Protein AF-A0A9W7C6S9-F1 (afdb_monomer_lite)

Sequence (165 aa):
MSKKETEPNKGDQGDMPVSDTSPDSFRKLLKYGTHPTPSSFPSLPSYVYNVRIFISTIFGIYLGYLGVTGSKGFTVGLGVTLTLPTMFLERWCKADNEAWEGKLSFQGFMPSVGMLVLMWVWVFNLRWGGEGGGEIVEMVKEKVGEVVEEVVESFDASDVVNDEF

Secondary structure (DSSP, 8-state):
----PPPP--------------HHHHHHHHSTT----TTT-TTHHHHHHHHHHHHHHHHHHHHHHTT--HHHHHHHHHHHHHHHHHHIIIIII---TTTTTTHHHHTTHHHHHHHHHHHHHHHHHHHH-TTTHHHHHHHHHHHHHHHHHHHHHHHHHHHSSSS--

Structure (mmCIF, N/CA/C/O backbone):
data_AF-A0A9W7C6S9-F1
#
_entry.id   AF-A0A9W7C6S9-F1
#
loop_
_atom_site.group_PDB
_atom_site.id
_atom_site.type_symbol
_atom_site.label_atom_id
_atom_site.label_alt_id
_atom_site.label_comp_id
_atom_site.label_asym_id
_atom_site.label_entity_id
_atom_site.label_seq_id
_atom_site.pdbx_PDB_ins_code
_atom_site.Cartn_x
_atom_site.Cartn_y
_atom_site.Cartn_z
_atom_site.occupancy
_atom_site.B_iso_or_equiv
_atom_site.auth_seq_id
_atom_site.auth_comp_id
_atom_site.auth_asym_id
_atom_site.auth_atom_id
_atom_site.pdbx_PDB_model_num
ATOM 1 N N . MET A 1 1 ? 2.683 17.938 71.877 1.00 45.53 1 MET A N 1
ATOM 2 C CA . MET A 1 1 ? 1.726 17.805 70.757 1.00 45.53 1 MET A CA 1
ATOM 3 C C . MET A 1 1 ? 2.516 17.903 69.464 1.00 45.53 1 MET A C 1
ATOM 5 O O . MET A 1 1 ? 2.931 18.995 69.104 1.00 45.53 1 MET A O 1
ATOM 9 N N . SER A 1 2 ? 2.837 16.757 68.860 1.00 49.19 2 SER A N 1
ATOM 10 C CA . SER A 1 2 ? 3.714 16.667 67.686 1.00 49.19 2 SER A CA 1
ATOM 11 C C . SER A 1 2 ? 2.872 16.649 66.409 1.00 49.19 2 SER A C 1
ATOM 13 O O . SER A 1 2 ? 1.914 15.879 66.323 1.00 49.19 2 SER A O 1
ATOM 15 N N . LYS A 1 3 ? 3.202 17.524 65.454 1.00 46.09 3 LYS A N 1
ATOM 16 C CA . LYS A 1 3 ? 2.583 17.599 64.125 1.00 46.09 3 LYS A CA 1
ATOM 17 C C . LYS A 1 3 ? 2.921 16.322 63.352 1.00 46.09 3 LYS A C 1
ATOM 19 O O . LYS A 1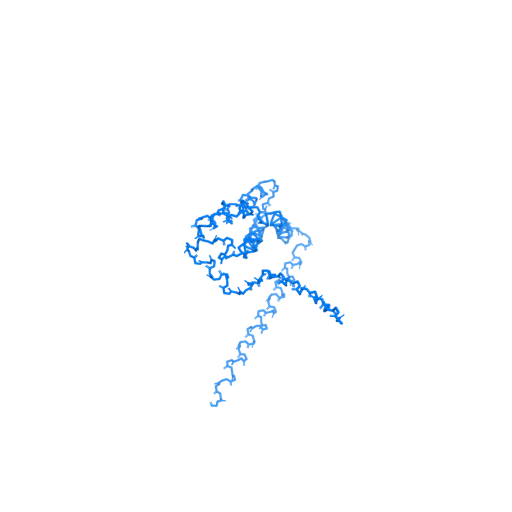 3 ? 4.094 16.017 63.174 1.00 46.09 3 LYS A O 1
ATOM 24 N N . LYS A 1 4 ? 1.902 15.580 62.909 1.00 47.72 4 LYS A N 1
ATOM 25 C CA . LYS A 1 4 ? 2.070 14.497 61.934 1.00 47.72 4 LYS A CA 1
ATOM 26 C C . LYS A 1 4 ? 2.141 15.117 60.542 1.00 47.72 4 LYS A C 1
ATOM 28 O O . LYS A 1 4 ? 1.168 15.713 60.084 1.00 47.72 4 LYS A O 1
ATOM 33 N N . GLU A 1 5 ? 3.304 15.004 59.918 1.00 49.66 5 GLU A N 1
ATOM 34 C CA . GLU A 1 5 ? 3.503 15.272 58.499 1.00 49.66 5 GLU A CA 1
ATOM 35 C C . GLU A 1 5 ? 2.700 14.259 57.678 1.00 49.66 5 GLU A C 1
ATOM 37 O O . GLU A 1 5 ? 2.628 13.074 58.004 1.00 49.66 5 GLU A O 1
ATOM 42 N N . THR A 1 6 ? 2.016 14.767 56.660 1.00 47.38 6 THR A N 1
ATOM 43 C CA . THR A 1 6 ? 1.204 13.992 55.723 1.00 47.38 6 THR A CA 1
ATOM 44 C C . THR A 1 6 ? 2.102 13.665 54.536 1.00 47.38 6 THR A C 1
ATOM 46 O O . THR A 1 6 ? 2.598 14.581 53.882 1.00 47.38 6 THR A O 1
ATOM 49 N N . GLU A 1 7 ? 2.364 12.380 54.299 1.00 47.03 7 GLU A N 1
ATOM 50 C CA . GLU A 1 7 ? 3.147 11.925 53.148 1.00 47.03 7 GLU A CA 1
ATOM 51 C C . GLU A 1 7 ? 2.428 12.244 51.821 1.00 47.03 7 GLU A C 1
ATOM 53 O O . GLU A 1 7 ? 1.195 12.177 51.753 1.00 47.03 7 GLU A O 1
ATOM 58 N N . PRO A 1 8 ? 3.172 12.583 50.752 1.00 44.16 8 PRO A N 1
ATOM 59 C CA . PRO A 1 8 ? 2.595 12.879 49.452 1.00 44.16 8 PRO A CA 1
ATOM 60 C C . PRO A 1 8 ? 2.129 11.609 48.729 1.00 44.16 8 PRO A C 1
ATOM 62 O O . PRO A 1 8 ? 2.849 10.620 48.593 1.00 44.16 8 PRO A O 1
ATOM 65 N N . ASN A 1 9 ? 0.897 11.708 48.234 1.00 49.38 9 ASN A N 1
ATOM 66 C CA . ASN A 1 9 ? 0.193 10.784 47.356 1.00 49.38 9 ASN A CA 1
ATOM 67 C C . ASN A 1 9 ? 1.071 10.380 46.153 1.00 49.38 9 ASN A C 1
ATOM 69 O O . ASN A 1 9 ? 1.417 11.223 45.322 1.00 49.38 9 ASN A O 1
ATOM 73 N N . LYS A 1 10 ? 1.452 9.096 46.077 1.00 45.47 10 LYS A N 1
ATOM 74 C CA . LYS A 1 10 ? 2.122 8.515 44.907 1.00 45.47 10 LYS A CA 1
ATOM 75 C C . LYS A 1 10 ? 1.160 8.596 43.728 1.00 45.47 10 LYS A C 1
ATOM 77 O O . LYS A 1 10 ? 0.158 7.891 43.697 1.00 45.47 10 LYS A O 1
ATOM 82 N N . GLY A 1 11 ? 1.491 9.489 42.800 1.00 40.94 11 GLY A N 1
ATOM 83 C CA . GLY A 1 11 ? 0.779 9.681 41.552 1.00 40.94 11 GLY A CA 1
ATOM 84 C C . GLY A 1 11 ? 0.553 8.361 40.828 1.00 40.94 11 GLY A C 1
ATOM 85 O O . GLY A 1 11 ? 1.488 7.590 40.610 1.00 40.94 11 GLY A O 1
ATOM 86 N N . ASP A 1 12 ? -0.718 8.162 40.509 1.00 47.19 12 ASP A N 1
ATOM 87 C CA . ASP A 1 12 ? -1.275 7.421 39.387 1.00 47.19 12 ASP A CA 1
ATOM 88 C C . ASP A 1 12 ? -0.222 7.209 38.284 1.00 47.19 12 ASP A C 1
ATOM 90 O O . ASP A 1 12 ? 0.083 8.105 37.489 1.00 47.19 12 ASP A O 1
ATOM 94 N N . GLN A 1 13 ? 0.413 6.034 38.290 1.00 42.38 13 GLN A N 1
ATOM 95 C CA . GLN A 1 13 ? 1.169 5.559 37.142 1.00 42.38 13 GLN A CA 1
ATOM 96 C C . GLN A 1 13 ? 0.135 5.312 36.057 1.00 42.38 13 GLN A C 1
ATOM 98 O O . GLN A 1 13 ? -0.513 4.274 36.048 1.00 42.38 13 GLN A O 1
ATOM 103 N N . GLY A 1 14 ? -0.043 6.311 35.192 1.00 42.25 14 GLY A N 1
ATOM 104 C CA . GLY A 1 14 ? -0.860 6.194 34.001 1.00 42.25 14 GLY A CA 1
ATOM 105 C C . GLY A 1 14 ? -0.480 4.918 33.269 1.00 42.25 14 GLY A C 1
ATOM 106 O O . GLY A 1 14 ? 0.643 4.797 32.772 1.00 42.25 14 GLY A O 1
ATOM 107 N N . ASP A 1 15 ? -1.424 3.982 33.249 1.00 46.47 15 ASP A N 1
ATOM 108 C CA . ASP A 1 15 ? -1.412 2.809 32.398 1.00 46.47 15 ASP A CA 1
ATOM 109 C C . ASP A 1 15 ? -1.166 3.294 30.968 1.00 46.47 15 ASP A C 1
ATOM 111 O O . ASP A 1 15 ? -2.064 3.779 30.274 1.00 46.47 15 ASP A O 1
ATOM 115 N N . MET A 1 16 ? 0.090 3.227 30.524 1.00 48.38 16 MET A N 1
ATOM 116 C CA . MET A 1 16 ? 0.382 3.344 29.107 1.00 48.38 16 MET A CA 1
ATOM 117 C C . MET A 1 16 ? -0.385 2.207 28.428 1.00 48.38 16 MET A C 1
ATOM 119 O O . MET A 1 16 ? -0.272 1.066 28.887 1.00 48.38 16 MET A O 1
ATOM 123 N N . PRO A 1 17 ? -1.173 2.479 27.371 1.00 48.75 17 PRO A N 1
ATOM 124 C CA . PRO A 1 17 ? -1.914 1.433 26.688 1.00 48.75 17 PRO A CA 1
ATOM 125 C C . PRO A 1 17 ? -0.900 0.400 26.215 1.00 48.75 17 PRO A C 1
ATOM 127 O O . PRO A 1 17 ? -0.034 0.711 25.395 1.00 48.75 17 PRO A O 1
ATOM 130 N N . VAL A 1 18 ? -0.982 -0.801 26.794 1.00 53.88 18 VAL A N 1
ATOM 131 C CA . VAL A 1 18 ? -0.143 -1.941 26.441 1.00 53.88 18 VAL A CA 1
ATOM 132 C C . VAL A 1 18 ? -0.209 -2.063 24.927 1.00 53.88 18 VAL A C 1
ATOM 134 O O . VAL A 1 18 ? -1.269 -2.319 24.350 1.00 53.88 18 VAL A O 1
ATOM 137 N N . SER A 1 19 ? 0.913 -1.792 24.266 1.00 53.91 19 SER A N 1
ATOM 138 C CA . SER A 1 19 ? 1.078 -2.038 22.846 1.00 53.91 19 SER A CA 1
ATOM 139 C C . SER A 1 19 ? 1.129 -3.550 22.666 1.00 53.91 19 SER A C 1
ATOM 141 O O . SER A 1 19 ? 2.197 -4.136 22.493 1.00 53.91 19 SER A O 1
ATOM 143 N N . ASP A 1 20 ? -0.044 -4.190 22.726 1.00 54.22 20 ASP A N 1
ATOM 144 C CA . ASP A 1 20 ? -0.274 -5.597 22.396 1.00 54.22 20 ASP A CA 1
ATOM 145 C C . ASP A 1 20 ? -0.061 -5.787 20.890 1.00 54.22 20 ASP A C 1
ATOM 147 O O . ASP A 1 20 ? -0.961 -6.077 20.101 1.00 54.22 20 ASP A O 1
ATOM 151 N N . THR A 1 21 ? 1.193 -5.611 20.495 1.00 55.69 21 THR A N 1
ATOM 152 C CA . THR A 1 21 ? 1.763 -5.829 19.170 1.00 55.69 21 THR A CA 1
ATOM 153 C C . THR A 1 21 ? 2.100 -7.314 19.013 1.00 55.69 21 THR A C 1
ATOM 155 O O . THR A 1 21 ? 3.056 -7.683 18.338 1.00 55.69 21 THR A O 1
ATOM 158 N N . SER A 1 22 ? 1.344 -8.189 19.685 1.00 60.53 22 SER A N 1
ATOM 159 C CA . SER A 1 22 ? 1.496 -9.632 19.555 1.00 60.53 22 SER A CA 1
ATOM 160 C C . SER A 1 22 ? 1.004 -10.074 18.165 1.00 60.53 22 SER A C 1
ATOM 162 O O . SER A 1 22 ? -0.048 -9.605 17.712 1.00 60.53 22 SER A O 1
ATOM 164 N N . PRO A 1 23 ? 1.701 -11.003 17.484 1.00 58.44 23 PRO A N 1
ATOM 165 C CA . PR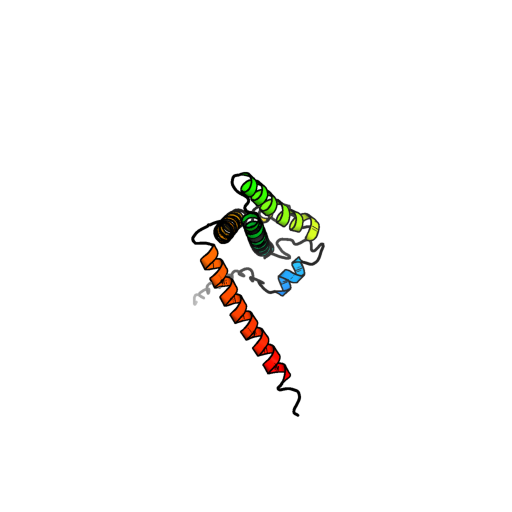O A 1 23 ? 1.232 -11.629 16.243 1.00 58.44 23 PRO A CA 1
ATOM 166 C C . PRO A 1 23 ? -0.185 -12.219 16.359 1.00 58.44 23 PRO A C 1
ATOM 168 O O . PRO A 1 23 ? -0.938 -12.261 15.381 1.00 58.44 23 PRO A O 1
ATOM 171 N N . ASP A 1 24 ? -0.589 -12.625 17.565 1.00 64.94 24 ASP A N 1
ATOM 172 C CA . ASP A 1 24 ? -1.906 -13.205 17.833 1.00 64.94 24 ASP A CA 1
ATOM 173 C C . ASP A 1 24 ? -3.051 -12.191 17.701 1.00 64.94 24 ASP A C 1
ATOM 175 O O . ASP A 1 24 ? -4.175 -12.555 17.339 1.00 64.94 24 ASP A O 1
ATOM 179 N N . SER A 1 25 ? -2.775 -10.904 17.918 1.00 64.94 25 SER A N 1
ATOM 180 C CA . SER A 1 25 ? -3.743 -9.815 17.745 1.00 64.94 25 SER A CA 1
ATOM 181 C C . SER A 1 25 ? -4.118 -9.610 16.273 1.00 64.94 25 SER A C 1
ATOM 183 O O . SER A 1 25 ? -5.277 -9.328 15.964 1.00 64.94 25 SER A O 1
ATOM 185 N N . PHE A 1 26 ? -3.193 -9.855 15.338 1.00 66.06 26 PHE A N 1
ATOM 186 C CA . PHE A 1 26 ? -3.490 -9.790 13.902 1.00 66.06 26 PHE A CA 1
ATOM 187 C C . PHE A 1 26 ? -4.410 -10.933 13.456 1.00 66.06 26 PHE A C 1
ATOM 189 O O . PHE A 1 26 ? -5.348 -10.729 12.686 1.00 66.06 26 PHE A O 1
ATOM 196 N N . ARG A 1 27 ? -4.211 -12.138 14.006 1.00 69.56 27 ARG A N 1
ATOM 197 C CA . ARG A 1 27 ? -5.092 -13.289 13.743 1.00 69.56 27 ARG A CA 1
ATOM 198 C C . ARG A 1 27 ? -6.515 -13.047 14.236 1.00 69.56 27 ARG A C 1
ATOM 200 O O . ARG A 1 27 ? -7.462 -13.497 13.594 1.00 69.56 27 ARG A O 1
ATOM 207 N N . LYS A 1 28 ? -6.681 -12.324 15.349 1.00 65.75 28 LYS A N 1
ATOM 208 C CA . LYS A 1 28 ? -8.005 -11.890 15.818 1.00 65.75 28 LYS A CA 1
ATOM 209 C C . LYS A 1 28 ? -8.659 -10.953 14.807 1.00 65.75 28 LYS A C 1
ATOM 211 O O . LYS A 1 28 ? -9.830 -11.143 14.522 1.00 65.75 28 LYS A O 1
ATOM 216 N N . LEU A 1 29 ? -7.910 -10.030 14.207 1.00 66.69 29 LEU A N 1
ATOM 217 C CA . LEU A 1 29 ? -8.422 -9.091 13.203 1.00 66.69 29 LEU A CA 1
ATOM 218 C C . LEU A 1 29 ? -8.901 -9.769 11.909 1.00 66.69 29 LEU A C 1
ATOM 220 O O . LEU A 1 29 ? -9.862 -9.322 11.286 1.00 66.69 29 LEU A O 1
ATOM 224 N N . LEU A 1 30 ? -8.240 -10.861 11.517 1.00 72.94 30 LEU A N 1
ATOM 225 C CA . LEU A 1 30 ? -8.604 -11.650 10.339 1.00 72.94 30 LEU A CA 1
ATOM 226 C C . LEU A 1 30 ? -9.885 -12.470 10.537 1.00 72.94 30 LEU A C 1
ATOM 228 O O . LEU A 1 30 ? -10.465 -12.931 9.552 1.00 72.94 30 LEU A O 1
ATOM 232 N N . LYS A 1 31 ? -10.371 -12.630 11.775 1.00 76.56 31 LYS A N 1
ATOM 233 C CA . LYS A 1 31 ? -11.677 -13.249 12.009 1.00 76.56 31 LYS A CA 1
ATOM 234 C C . LYS A 1 31 ? -12.780 -12.317 11.515 1.00 76.56 31 LYS A C 1
ATOM 236 O O . LYS A 1 31 ? -12.847 -11.145 11.883 1.00 76.56 31 LYS A O 1
ATOM 241 N N . TYR A 1 32 ? -13.646 -12.866 10.675 1.00 75.25 32 TYR A N 1
ATOM 242 C CA . TYR A 1 32 ? -14.799 -12.159 10.140 1.00 75.25 32 TYR A CA 1
ATOM 243 C C . TYR A 1 32 ? -15.755 -11.735 11.266 1.00 75.25 32 TYR A C 1
ATOM 245 O O . TYR A 1 32 ? -16.076 -12.541 12.139 1.00 75.25 32 TYR A O 1
ATOM 253 N N . GLY A 1 33 ? -16.232 -10.487 11.223 1.00 76.88 33 GLY A N 1
ATOM 254 C CA . GLY A 1 33 ? -17.282 -9.986 12.116 1.00 76.88 33 GLY A CA 1
ATOM 255 C C . GLY A 1 33 ? -16.857 -9.777 13.570 1.00 76.88 33 GLY A C 1
ATOM 256 O O . GLY A 1 33 ? -17.623 -10.080 14.478 1.00 76.88 33 GLY A O 1
ATOM 257 N N . THR A 1 34 ? -15.646 -9.277 13.810 1.00 74.00 34 THR A N 1
ATOM 258 C CA . THR A 1 34 ? -15.114 -9.049 15.165 1.00 74.00 34 THR A CA 1
ATOM 259 C C . THR A 1 34 ? -15.660 -7.810 15.868 1.00 74.00 34 THR A C 1
ATOM 261 O O . THR A 1 34 ? -15.514 -7.727 17.083 1.00 74.00 34 THR A O 1
ATOM 264 N N . HIS A 1 35 ? -16.299 -6.882 15.142 1.00 84.25 35 HIS A N 1
ATOM 265 C CA . HIS A 1 35 ? -16.903 -5.654 15.682 1.00 84.25 35 HIS A CA 1
ATOM 266 C C . HIS A 1 35 ? -15.996 -4.913 16.689 1.00 84.25 35 HIS A C 1
ATOM 268 O O . HIS A 1 35 ? -16.388 -4.694 17.837 1.00 84.25 35 HIS A O 1
ATOM 274 N N . PRO A 1 36 ? -14.759 -4.549 16.301 1.00 81.94 36 PRO A N 1
ATOM 275 C CA . PRO A 1 36 ? -13.801 -3.970 17.232 1.00 81.94 36 PRO A CA 1
ATOM 276 C C . PRO A 1 36 ? -14.218 -2.559 17.674 1.00 81.94 36 PRO A C 1
ATOM 278 O O . PRO A 1 36 ? -14.385 -1.654 16.851 1.00 81.94 36 PRO A O 1
ATOM 281 N N . THR A 1 37 ? -14.319 -2.358 18.987 1.00 84.00 37 THR A N 1
ATOM 282 C CA . THR A 1 37 ? -14.507 -1.051 19.626 1.00 84.00 37 THR A CA 1
ATOM 283 C C . THR A 1 37 ? -13.176 -0.521 20.177 1.00 84.00 37 THR A C 1
ATOM 285 O O . THR A 1 37 ? -12.240 -1.307 20.381 1.00 84.00 37 THR A O 1
ATOM 288 N N . PRO A 1 38 ? -13.066 0.790 20.472 1.00 84.25 38 PRO A N 1
ATOM 289 C CA . PRO A 1 38 ? -11.861 1.359 21.081 1.00 84.25 38 PRO A CA 1
ATOM 290 C C . PRO A 1 38 ? -11.446 0.681 22.390 1.00 84.25 38 PRO A C 1
ATOM 292 O O . PRO A 1 38 ? -10.258 0.579 22.679 1.00 84.25 38 PRO A O 1
ATOM 295 N N . SER A 1 39 ? -12.413 0.179 23.162 1.00 83.50 39 SER A N 1
ATOM 296 C CA . SER A 1 39 ? -12.160 -0.541 24.411 1.00 83.50 39 SER A CA 1
ATOM 297 C C . SER A 1 39 ? -11.744 -1.997 24.196 1.00 83.50 39 SER A C 1
ATOM 299 O O . SER A 1 39 ? -10.918 -2.502 24.949 1.00 83.50 39 SER A O 1
ATOM 301 N N . SER A 1 40 ? -12.282 -2.686 23.183 1.00 83.06 40 SER A N 1
ATOM 302 C CA . SER A 1 40 ? -11.960 -4.097 22.934 1.00 83.06 40 SER A CA 1
ATOM 303 C C . SER A 1 40 ? -10.664 -4.290 22.148 1.00 83.06 40 SER A C 1
ATOM 305 O O . SER A 1 40 ? -10.039 -5.346 22.244 1.00 83.06 40 SER A O 1
ATOM 307 N N . PHE A 1 41 ? -10.294 -3.320 21.304 1.00 83.88 41 PHE A N 1
ATOM 308 C CA . PHE A 1 41 ? -9.138 -3.434 20.418 1.00 83.88 41 PHE A CA 1
ATOM 309 C C . PHE A 1 41 ? -8.482 -2.069 20.127 1.00 83.88 41 PHE A C 1
ATOM 311 O O . PHE A 1 41 ? -8.522 -1.596 18.990 1.00 83.88 41 PHE A O 1
ATOM 318 N N . PRO A 1 42 ? -7.844 -1.430 21.127 1.00 84.88 42 PRO A N 1
ATOM 319 C CA . PRO A 1 42 ? -7.287 -0.075 21.006 1.00 84.88 42 PRO A CA 1
ATOM 320 C C . PRO A 1 42 ? -6.185 0.051 19.942 1.00 84.88 42 PRO A C 1
ATOM 322 O O . PRO A 1 42 ? -5.947 1.134 19.414 1.00 84.88 42 PRO A O 1
ATOM 325 N N . SER A 1 43 ? -5.532 -1.057 19.581 1.00 84.88 43 SER A N 1
ATOM 326 C CA . SER A 1 43 ? -4.481 -1.116 18.563 1.00 84.88 43 SER A CA 1
ATOM 327 C C . SER A 1 43 ? -5.005 -1.151 17.120 1.00 84.88 43 SER A C 1
ATOM 329 O O . SER A 1 43 ? -4.194 -1.120 16.189 1.00 84.88 43 SER A O 1
ATOM 331 N N . LEU A 1 44 ? -6.332 -1.160 16.899 1.00 87.12 44 LEU A N 1
ATOM 332 C CA . LEU A 1 44 ? -6.947 -1.154 15.562 1.00 87.12 44 LEU A CA 1
ATOM 333 C C . LEU A 1 44 ? -6.333 -0.115 14.611 1.00 87.12 44 LEU A C 1
ATOM 335 O O . LEU A 1 44 ? -5.971 -0.498 13.497 1.00 87.12 44 LEU A O 1
ATOM 339 N N . PRO A 1 45 ? -6.148 1.163 15.005 1.00 89.19 45 PRO A N 1
ATOM 340 C CA . PRO A 1 45 ? -5.627 2.179 14.092 1.00 89.19 45 PRO A CA 1
ATOM 341 C C . PRO A 1 45 ? -4.205 1.856 13.608 1.00 89.19 45 PRO A C 1
ATOM 343 O O . PRO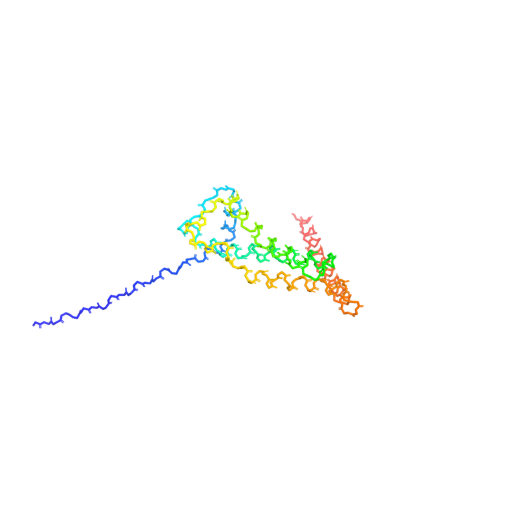 A 1 45 ? -3.880 2.075 12.440 1.00 89.19 45 PRO A O 1
ATOM 346 N N . SER A 1 46 ? -3.368 1.276 14.470 1.00 89.25 46 SER A N 1
ATOM 347 C CA . SER A 1 46 ? -2.012 0.841 14.115 1.00 89.25 46 SER A CA 1
ATOM 348 C C . SER A 1 46 ? -2.031 -0.319 13.116 1.00 89.25 46 SER A C 1
ATOM 350 O O . SER A 1 46 ? -1.238 -0.347 12.176 1.00 89.25 46 SER A O 1
ATOM 352 N N . TYR A 1 47 ? -2.973 -1.256 13.255 1.00 86.88 47 TYR A N 1
ATOM 353 C CA . TYR A 1 47 ? -3.153 -2.326 12.272 1.00 86.88 47 TYR A CA 1
ATOM 354 C C . TYR A 1 47 ? -3.664 -1.802 10.930 1.00 86.88 47 TYR A C 1
ATOM 356 O O . TYR A 1 47 ? -3.155 -2.211 9.888 1.00 86.88 47 TYR A O 1
ATOM 364 N N . VAL A 1 48 ? -4.605 -0.855 10.939 1.00 89.81 48 VAL A N 1
ATOM 365 C CA . VAL A 1 48 ? -5.105 -0.196 9.720 1.00 89.81 48 VAL A CA 1
ATOM 366 C C . VAL A 1 48 ? -3.986 0.529 8.986 1.00 89.81 48 VAL A C 1
ATOM 368 O O . VAL A 1 48 ? -3.880 0.408 7.766 1.00 89.81 48 VAL A O 1
ATOM 371 N N . TYR A 1 49 ? -3.124 1.229 9.725 1.00 91.56 49 TYR A N 1
ATOM 372 C CA . TYR A 1 49 ? -1.921 1.846 9.178 1.00 91.56 49 TYR A CA 1
ATOM 373 C C . TYR A 1 49 ? -1.048 0.815 8.445 1.00 91.56 49 TYR A C 1
ATOM 375 O O . TYR A 1 49 ? -0.743 0.998 7.267 1.00 91.56 49 TYR A O 1
ATOM 383 N N . ASN A 1 50 ? -0.710 -0.300 9.101 1.00 90.25 50 ASN A N 1
ATOM 384 C CA . ASN A 1 50 ? 0.153 -1.334 8.521 1.00 90.25 50 ASN A CA 1
ATOM 385 C C . ASN A 1 50 ? -0.476 -2.008 7.294 1.00 90.25 50 ASN A C 1
ATOM 387 O O . ASN A 1 50 ? 0.193 -2.183 6.277 1.00 90.25 50 ASN A O 1
ATOM 391 N N . VAL A 1 51 ? -1.769 -2.339 7.355 1.00 90.44 51 VAL A N 1
ATOM 392 C CA . VAL A 1 51 ? -2.508 -2.916 6.221 1.00 90.44 51 VAL A CA 1
ATOM 393 C C . VAL A 1 51 ? -2.515 -1.952 5.036 1.00 90.44 51 VAL A C 1
ATOM 395 O O . VAL A 1 51 ? -2.288 -2.367 3.901 1.00 90.44 51 VAL A O 1
ATOM 398 N N . ARG A 1 52 ? -2.725 -0.654 5.281 1.00 93.44 52 ARG A N 1
ATOM 399 C CA . ARG A 1 52 ? -2.724 0.353 4.218 1.00 93.44 52 ARG A CA 1
ATOM 400 C C . ARG A 1 52 ? -1.341 0.513 3.583 1.00 93.44 52 ARG A C 1
ATOM 402 O O . ARG A 1 52 ? -1.255 0.536 2.358 1.00 93.44 52 ARG A O 1
ATOM 409 N N . ILE A 1 53 ? -0.275 0.546 4.384 1.00 94.62 53 ILE A N 1
ATOM 410 C CA . ILE A 1 53 ? 1.114 0.584 3.898 1.00 94.62 53 ILE A CA 1
ATOM 411 C C . ILE A 1 53 ? 1.428 -0.651 3.047 1.00 94.62 53 ILE A C 1
ATOM 413 O O . ILE A 1 53 ? 2.006 -0.525 1.965 1.00 94.62 53 ILE A O 1
ATOM 417 N N . PHE A 1 54 ? 1.006 -1.834 3.494 1.00 93.75 54 PHE A N 1
ATOM 418 C CA . PHE A 1 54 ? 1.189 -3.086 2.766 1.00 93.75 54 PHE A CA 1
ATOM 419 C C . PHE A 1 54 ? 0.466 -3.078 1.410 1.00 93.75 54 PHE A C 1
ATOM 421 O O . PHE A 1 54 ? 1.085 -3.340 0.379 1.00 93.75 54 PHE A O 1
ATOM 428 N N . ILE A 1 55 ? -0.814 -2.686 1.383 1.00 93.75 55 ILE A N 1
ATOM 429 C CA . ILE A 1 55 ? -1.601 -2.557 0.144 1.00 93.75 55 ILE A CA 1
ATOM 430 C C . ILE A 1 55 ? -0.959 -1.542 -0.806 1.00 93.75 55 ILE A C 1
ATOM 432 O O . ILE A 1 55 ? -0.779 -1.838 -1.985 1.00 93.75 55 ILE A O 1
ATOM 436 N N . SER A 1 56 ? -0.578 -0.365 -0.302 1.00 96.31 56 SER A N 1
ATOM 437 C CA . SER A 1 56 ? 0.099 0.665 -1.094 1.00 96.31 56 SER A CA 1
ATOM 438 C C . SER A 1 56 ? 1.419 0.181 -1.686 1.00 96.31 56 SER A C 1
ATOM 440 O O . SER A 1 56 ? 1.732 0.524 -2.822 1.00 96.31 56 SER A O 1
ATOM 442 N N . THR A 1 57 ? 2.176 -0.630 -0.945 1.00 97.19 57 THR A N 1
ATOM 443 C CA . THR A 1 57 ? 3.444 -1.207 -1.408 1.00 97.19 57 THR A CA 1
ATOM 444 C C . THR A 1 57 ? 3.204 -2.156 -2.578 1.00 97.19 57 THR A C 1
ATOM 446 O O . THR A 1 57 ? 3.766 -1.954 -3.653 1.00 97.19 57 THR A O 1
ATOM 449 N N . ILE A 1 58 ? 2.311 -3.139 -2.410 1.00 96.44 58 ILE A N 1
ATOM 450 C CA . ILE A 1 58 ? 1.971 -4.111 -3.462 1.00 96.44 58 ILE A CA 1
ATOM 451 C C . ILE A 1 58 ? 1.418 -3.399 -4.695 1.00 96.44 58 ILE A C 1
ATOM 453 O O . ILE A 1 58 ? 1.815 -3.692 -5.823 1.00 96.44 58 ILE A O 1
ATOM 457 N N . PHE A 1 59 ? 0.508 -2.447 -4.492 1.00 96.88 59 PHE A N 1
ATOM 458 C CA . PHE A 1 59 ? -0.126 -1.756 -5.603 1.00 96.88 59 PHE A CA 1
ATOM 459 C C . PHE A 1 59 ? 0.835 -0.799 -6.320 1.00 96.88 59 PHE A C 1
ATOM 461 O O . PHE A 1 59 ? 0.802 -0.709 -7.545 1.00 96.88 59 PHE A O 1
ATOM 468 N N . GLY A 1 60 ? 1.738 -0.139 -5.588 1.00 96.88 60 GLY A N 1
ATOM 469 C CA . GLY A 1 60 ? 2.823 0.649 -6.171 1.00 96.88 60 GLY A CA 1
ATOM 470 C C . GLY A 1 60 ? 3.730 -0.209 -7.055 1.00 96.88 60 GLY A C 1
ATOM 471 O O . GLY A 1 60 ? 3.946 0.130 -8.217 1.00 96.88 60 GLY A O 1
ATOM 472 N N . ILE A 1 61 ? 4.166 -1.373 -6.555 1.00 96.69 61 ILE A N 1
ATOM 473 C CA . ILE A 1 61 ? 4.941 -2.352 -7.337 1.00 96.69 61 ILE A CA 1
ATOM 474 C C . ILE A 1 61 ? 4.188 -2.744 -8.615 1.00 96.69 61 ILE A C 1
ATOM 476 O O . ILE A 1 61 ? 4.762 -2.716 -9.702 1.00 96.69 61 ILE A O 1
ATOM 480 N N . TYR A 1 62 ? 2.894 -3.055 -8.506 1.00 96.06 62 TYR A N 1
ATOM 481 C CA . TYR A 1 62 ? 2.053 -3.425 -9.646 1.00 96.06 62 TYR A CA 1
ATOM 482 C C . TYR A 1 62 ? 1.964 -2.315 -10.710 1.00 96.06 62 TYR A C 1
ATOM 484 O O . TYR A 1 62 ? 2.163 -2.583 -11.896 1.00 96.06 62 TYR A O 1
ATOM 492 N N . LEU A 1 63 ? 1.726 -1.061 -10.307 1.00 95.81 63 LEU A N 1
ATOM 493 C CA . LEU A 1 63 ? 1.681 0.081 -11.230 1.00 95.81 63 LEU A CA 1
ATOM 494 C C . LEU A 1 63 ? 3.028 0.326 -11.921 1.00 95.81 63 LEU A C 1
ATOM 496 O O . LEU A 1 63 ? 3.058 0.609 -13.122 1.00 95.81 63 LEU A O 1
ATOM 500 N N . GLY A 1 64 ? 4.134 0.196 -11.181 1.00 93.94 64 GLY A N 1
ATOM 501 C CA . GLY A 1 64 ? 5.485 0.330 -11.729 1.00 93.94 64 GLY A CA 1
ATOM 502 C C . GLY A 1 64 ? 5.815 -0.776 -12.719 1.00 93.94 64 GLY A C 1
ATOM 503 O O . GLY A 1 64 ? 6.319 -0.502 -13.808 1.00 93.94 64 GLY A O 1
ATOM 504 N N . TYR A 1 65 ? 5.444 -2.014 -12.391 1.00 93.25 65 TYR A N 1
ATOM 505 C CA . TYR A 1 65 ? 5.637 -3.166 -13.264 1.00 93.25 65 TYR A CA 1
ATOM 506 C C . TYR A 1 65 ? 4.892 -3.009 -14.596 1.00 93.25 65 TYR A C 1
ATOM 508 O O . TYR A 1 65 ? 5.461 -3.259 -15.659 1.00 93.25 65 TYR A O 1
ATOM 516 N N . LEU A 1 66 ? 3.648 -2.521 -14.552 1.00 92.81 66 LEU A N 1
ATOM 517 C CA . LEU A 1 66 ? 2.836 -2.255 -15.742 1.00 92.81 66 LEU A CA 1
ATOM 518 C C . LEU A 1 66 ? 3.295 -1.041 -16.564 1.00 92.81 66 LEU A C 1
ATOM 520 O O . LEU A 1 66 ? 2.761 -0.816 -17.648 1.00 92.81 66 LEU A O 1
ATOM 524 N N . GLY A 1 67 ? 4.246 -0.246 -16.069 1.00 91.12 67 GLY A N 1
ATOM 525 C CA . GLY A 1 67 ? 4.699 0.950 -16.777 1.00 91.12 67 GLY A CA 1
ATOM 526 C C . GLY A 1 67 ? 3.630 2.042 -16.853 1.00 91.12 67 GLY A C 1
ATOM 527 O O . GLY A 1 67 ? 3.637 2.853 -17.778 1.00 91.12 67 GLY A O 1
ATOM 528 N N . VAL A 1 68 ? 2.679 2.067 -15.912 1.00 91.31 68 VAL A N 1
ATOM 529 C CA . VAL A 1 68 ? 1.652 3.115 -15.880 1.00 91.31 68 VAL A CA 1
ATOM 530 C C . VAL A 1 68 ? 2.330 4.446 -15.565 1.00 91.31 68 VAL A C 1
ATOM 532 O O . VAL A 1 68 ? 3.141 4.524 -14.644 1.00 91.31 68 VAL A O 1
ATOM 535 N N . THR A 1 69 ? 1.980 5.503 -16.301 1.00 91.44 69 THR A N 1
ATOM 536 C CA . THR A 1 69 ? 2.547 6.847 -16.129 1.00 91.44 69 THR A CA 1
ATOM 537 C C . THR A 1 69 ? 1.467 7.917 -15.964 1.00 91.44 69 THR A C 1
ATOM 539 O O . THR A 1 69 ? 0.294 7.733 -16.309 1.00 91.44 69 THR A O 1
ATOM 542 N N . GLY A 1 70 ? 1.878 9.065 -15.423 1.00 90.31 70 GLY A N 1
ATOM 543 C CA . GLY A 1 70 ? 1.052 10.265 -15.327 1.00 90.31 70 GLY A CA 1
ATOM 544 C C . GLY A 1 70 ? -0.092 10.179 -14.315 1.00 90.31 70 GLY A C 1
ATOM 545 O O . GLY A 1 70 ? -0.117 9.344 -13.412 1.00 90.31 70 GLY A O 1
ATOM 546 N N . SER A 1 71 ? -1.069 11.073 -14.468 1.00 91.69 71 SER A N 1
ATOM 547 C CA . SER A 1 71 ? -2.167 11.249 -13.508 1.00 91.69 71 SER A CA 1
ATOM 548 C C . SER A 1 71 ? -3.064 10.019 -13.360 1.00 91.69 71 SER A C 1
ATOM 550 O O . SER A 1 71 ? -3.592 9.788 -12.278 1.00 91.69 71 SER A O 1
ATOM 552 N N . LYS A 1 72 ? -3.201 9.189 -14.403 1.00 90.19 72 LYS A N 1
ATOM 553 C CA . LYS A 1 72 ? -4.052 7.987 -14.372 1.00 90.19 72 LYS A CA 1
ATOM 554 C C . LYS A 1 72 ? -3.597 6.983 -13.311 1.00 90.19 72 LYS A C 1
ATOM 556 O O . LYS A 1 72 ? -4.421 6.537 -12.517 1.00 90.19 72 LYS A O 1
ATOM 561 N N . GLY A 1 73 ? -2.301 6.659 -13.270 1.00 89.75 73 GLY A N 1
ATOM 562 C CA . GLY A 1 73 ? -1.761 5.737 -12.264 1.00 89.75 73 GLY A CA 1
ATOM 563 C C . GLY A 1 73 ? -1.914 6.284 -10.849 1.00 89.75 73 GLY A C 1
ATOM 564 O O . GLY A 1 73 ? -2.289 5.550 -9.940 1.00 89.75 73 GLY A O 1
ATOM 565 N N . PHE A 1 74 ? -1.746 7.598 -10.690 1.00 93.06 74 PHE A N 1
ATOM 566 C CA . PHE A 1 74 ? -1.904 8.256 -9.401 1.00 93.06 74 PHE A CA 1
ATOM 567 C C . PHE A 1 74 ? -3.357 8.216 -8.914 1.00 93.06 74 PHE A C 1
ATOM 569 O O . PHE A 1 74 ? -3.608 7.800 -7.788 1.00 93.06 74 PHE A O 1
ATOM 576 N N . THR A 1 75 ? -4.330 8.571 -9.760 1.00 95.12 75 THR A N 1
ATOM 577 C CA . THR A 1 75 ? -5.758 8.535 -9.400 1.00 95.12 75 THR A CA 1
ATOM 578 C C . THR A 1 75 ? -6.227 7.122 -9.056 1.00 95.12 75 THR A C 1
ATOM 580 O O . THR A 1 75 ? -6.926 6.940 -8.060 1.00 95.12 75 THR A O 1
ATOM 583 N N . VAL A 1 76 ? -5.823 6.115 -9.837 1.00 94.31 76 VAL A N 1
ATOM 584 C CA . VAL A 1 76 ? -6.158 4.711 -9.546 1.00 94.31 76 VAL A CA 1
ATOM 585 C C . VAL A 1 76 ? -5.490 4.258 -8.246 1.00 94.31 76 VAL A C 1
ATOM 587 O O . VAL A 1 76 ? -6.154 3.656 -7.405 1.00 94.31 76 VAL A O 1
ATOM 590 N N . GLY A 1 77 ? -4.214 4.600 -8.043 1.00 93.06 77 GLY A N 1
ATOM 591 C CA . GLY A 1 77 ? -3.482 4.316 -6.809 1.00 93.06 77 GLY A CA 1
ATOM 592 C C . GLY A 1 77 ? -4.160 4.898 -5.572 1.00 93.06 77 GLY A C 1
ATOM 593 O O . GLY A 1 77 ? -4.411 4.172 -4.614 1.00 93.06 77 GLY A O 1
ATOM 594 N N . LEU A 1 78 ? -4.551 6.174 -5.620 1.00 94.50 78 LEU A N 1
ATOM 595 C CA . LEU A 1 78 ? -5.306 6.817 -4.543 1.00 94.50 78 LEU A CA 1
ATOM 596 C C . LEU A 1 78 ? -6.635 6.112 -4.262 1.00 94.50 78 LEU A C 1
ATOM 598 O O . LEU A 1 78 ? -6.964 5.880 -3.099 1.00 94.50 78 LEU A O 1
ATOM 602 N N . GLY A 1 79 ? -7.381 5.756 -5.313 1.00 94.38 79 GLY A N 1
ATOM 603 C CA . GLY A 1 79 ? -8.639 5.027 -5.176 1.00 94.38 79 GLY A CA 1
ATOM 604 C C . GLY A 1 79 ? -8.442 3.697 -4.452 1.00 94.38 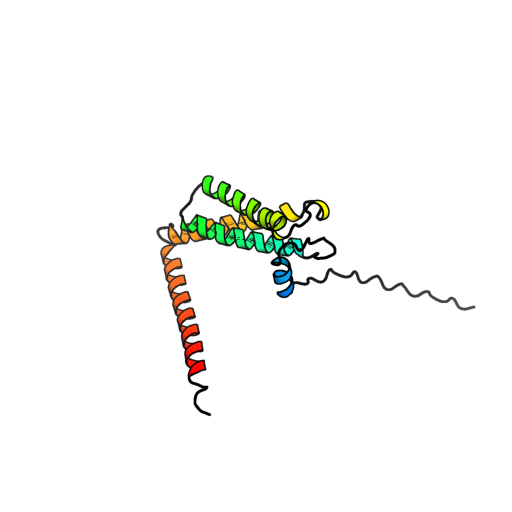79 GLY A C 1
ATOM 605 O O . GLY A 1 79 ? -9.133 3.411 -3.480 1.00 94.38 79 GLY A O 1
ATOM 606 N N . VAL A 1 80 ? -7.438 2.916 -4.851 1.00 93.62 80 VAL A N 1
ATOM 607 C CA . VAL A 1 80 ? -7.132 1.622 -4.226 1.00 93.62 80 VAL A CA 1
ATOM 608 C C . VAL A 1 80 ? -6.675 1.779 -2.772 1.00 93.62 80 VAL A C 1
ATOM 610 O O . VAL A 1 80 ? -7.202 1.091 -1.894 1.00 93.62 80 VAL A O 1
ATOM 613 N N . THR A 1 81 ? -5.763 2.714 -2.487 1.00 93.00 81 THR A N 1
ATOM 614 C CA . THR A 1 81 ? -5.268 2.994 -1.126 1.00 93.00 81 THR A CA 1
ATOM 615 C C . THR A 1 81 ? -6.373 3.484 -0.188 1.00 93.00 81 THR A C 1
ATOM 617 O O . THR A 1 81 ? -6.277 3.283 1.025 1.00 93.00 81 THR A O 1
ATOM 620 N N . LEU A 1 82 ? -7.422 4.129 -0.705 1.00 91.56 82 LEU A N 1
ATOM 621 C CA . LEU A 1 82 ? -8.561 4.586 0.092 1.00 91.56 82 LEU A CA 1
ATOM 622 C C . LEU A 1 82 ? -9.630 3.495 0.249 1.00 91.56 82 LEU A C 1
ATOM 624 O O . LEU A 1 82 ? -10.074 3.224 1.363 1.00 91.56 82 LEU A O 1
ATOM 628 N N . THR A 1 83 ? -10.038 2.858 -0.848 1.00 91.94 83 THR A N 1
ATOM 629 C CA . THR A 1 83 ? -11.195 1.959 -0.877 1.00 91.94 83 THR A CA 1
ATOM 630 C C . THR A 1 83 ? -10.902 0.583 -0.287 1.00 91.94 83 THR A C 1
ATOM 632 O O . THR A 1 83 ? -11.738 0.086 0.461 1.00 91.94 83 THR A O 1
ATOM 635 N N . LEU A 1 84 ? -9.749 -0.042 -0.562 1.00 91.88 84 LEU A N 1
ATOM 636 C CA . LEU A 1 84 ? -9.487 -1.410 -0.082 1.00 91.88 84 LEU A CA 1
ATOM 637 C C . LEU A 1 84 ? -9.425 -1.521 1.453 1.00 91.88 84 LEU A C 1
ATOM 639 O O . LEU A 1 84 ? -10.131 -2.372 1.997 1.00 91.88 84 LEU A O 1
ATOM 643 N N . PRO A 1 85 ? -8.656 -0.683 2.181 1.00 89.31 85 PRO A N 1
ATOM 644 C CA . PRO A 1 85 ? -8.614 -0.760 3.642 1.00 89.31 85 PRO A CA 1
ATOM 645 C C . PRO A 1 85 ? -9.970 -0.437 4.275 1.00 89.31 85 PRO A C 1
ATOM 647 O O . PRO A 1 85 ? -10.377 -1.092 5.229 1.00 89.31 85 PRO A O 1
ATOM 650 N N . THR A 1 86 ? -10.690 0.539 3.716 1.00 89.12 86 THR A N 1
ATOM 651 C CA . THR A 1 86 ? -12.022 0.932 4.199 1.00 89.12 86 THR A CA 1
ATOM 652 C C . THR A 1 86 ? -13.025 -0.200 3.994 1.00 89.12 86 THR A C 1
ATOM 654 O O . THR A 1 86 ? -13.729 -0.583 4.921 1.00 89.12 86 THR A O 1
ATOM 657 N N . MET A 1 87 ? -13.017 -0.826 2.814 1.00 90.19 87 MET A N 1
ATOM 658 C CA . MET A 1 87 ? -13.853 -1.986 2.516 1.00 90.19 87 MET A CA 1
ATOM 659 C C . MET A 1 87 ? -13.534 -3.171 3.432 1.00 90.19 87 MET A C 1
ATOM 661 O O . MET A 1 87 ? -14.455 -3.861 3.864 1.00 90.19 87 MET A O 1
ATOM 665 N N . PHE A 1 88 ? -12.258 -3.406 3.746 1.00 87.31 88 PHE A N 1
ATOM 666 C CA . PHE A 1 88 ? -11.858 -4.426 4.713 1.00 87.31 88 PHE A CA 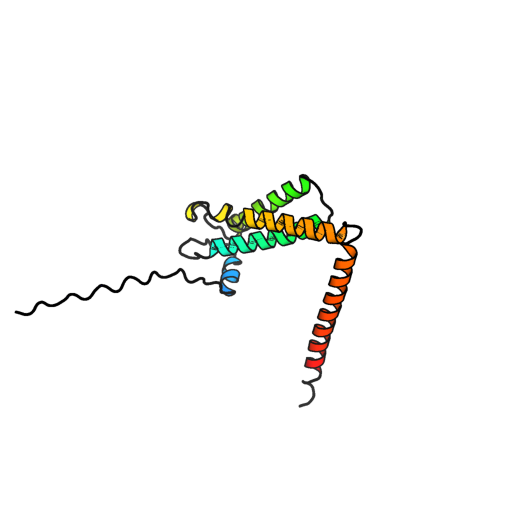1
ATOM 667 C C . PHE A 1 88 ? -12.430 -4.124 6.108 1.00 87.31 88 PHE A C 1
ATOM 669 O O . PHE A 1 88 ? -13.074 -4.979 6.712 1.00 87.31 88 PHE A O 1
ATOM 676 N N . LEU A 1 89 ? -12.301 -2.892 6.595 1.00 86.88 89 LEU A N 1
ATOM 677 C CA . LEU A 1 89 ? -12.814 -2.502 7.910 1.00 86.88 89 LEU A CA 1
ATOM 678 C C . LEU A 1 89 ? -14.340 -2.583 8.016 1.00 86.88 89 LEU A C 1
ATOM 680 O O . LEU A 1 89 ? -14.863 -3.153 8.975 1.00 86.88 89 LEU A O 1
ATOM 684 N N . GLU A 1 90 ? -15.053 -2.060 7.022 1.00 86.44 90 GLU A N 1
ATOM 685 C CA . GLU A 1 90 ? -16.515 -1.989 7.032 1.00 86.44 90 GLU A CA 1
ATOM 686 C C . GLU A 1 90 ? -17.161 -3.347 6.748 1.00 86.44 90 GLU A C 1
ATOM 688 O O . GLU A 1 90 ? -18.078 -3.762 7.455 1.00 86.44 90 GLU A O 1
ATOM 693 N N . ARG A 1 91 ? -16.693 -4.075 5.723 1.00 86.81 91 ARG A N 1
ATOM 694 C CA . ARG A 1 91 ? -17.333 -5.335 5.310 1.00 86.81 91 ARG A CA 1
ATOM 695 C C . ARG A 1 91 ? -16.818 -6.552 6.063 1.00 86.81 91 ARG A C 1
ATOM 697 O O . ARG A 1 91 ? -17.607 -7.459 6.323 1.00 86.81 91 ARG A O 1
ATOM 704 N N . TRP A 1 92 ? -15.521 -6.604 6.375 1.00 86.56 92 TRP A N 1
ATOM 705 C CA . TRP A 1 92 ? -14.911 -7.777 7.010 1.00 86.56 92 TRP A CA 1
ATOM 706 C C . TRP A 1 92 ? -14.930 -7.674 8.530 1.00 86.56 92 TRP A C 1
ATOM 708 O O . TRP A 1 92 ? -15.479 -8.546 9.205 1.00 86.56 92 TRP A O 1
ATOM 718 N N . CYS A 1 93 ? -14.363 -6.597 9.076 1.00 84.38 93 CYS A N 1
ATOM 719 C CA . CYS A 1 93 ? -14.290 -6.407 10.524 1.00 84.38 93 CYS A CA 1
ATOM 720 C C . CYS A 1 93 ? -15.611 -5.896 11.114 1.00 84.38 93 CYS A C 1
ATOM 722 O O . CYS A 1 93 ? -15.836 -6.070 12.312 1.00 84.38 93 CYS A O 1
ATOM 724 N N . LYS A 1 94 ? -16.483 -5.294 10.286 1.00 86.88 94 LYS A N 1
ATOM 725 C CA . LYS A 1 94 ? -17.697 -4.585 10.722 1.00 86.88 94 LYS A CA 1
ATOM 726 C C . LYS A 1 94 ? -17.384 -3.563 11.821 1.00 86.88 94 LYS A C 1
ATOM 728 O O . LYS A 1 94 ? -18.102 -3.465 12.816 1.00 86.88 94 LYS A O 1
ATOM 733 N N . ALA A 1 95 ? -16.257 -2.867 11.662 1.00 85.00 95 ALA A N 1
ATOM 734 C CA . ALA A 1 95 ? -15.817 -1.847 12.599 1.00 85.00 95 ALA A CA 1
ATOM 735 C C . ALA A 1 95 ? -16.761 -0.641 12.527 1.00 85.00 95 ALA A C 1
ATOM 737 O O . ALA A 1 95 ? -17.077 -0.160 11.438 1.00 85.00 95 ALA A O 1
ATOM 738 N N . ASP A 1 96 ? -17.203 -0.162 13.685 1.00 82.88 96 ASP A N 1
ATOM 739 C CA . ASP A 1 96 ? -18.067 1.011 13.779 1.00 82.88 96 ASP A CA 1
ATOM 740 C C . ASP A 1 96 ? -17.224 2.289 13.703 1.00 82.88 96 ASP A C 1
ATOM 742 O O . ASP A 1 96 ? -16.632 2.709 14.692 1.00 82.88 96 ASP A O 1
ATOM 746 N N . ASN A 1 97 ? -17.143 2.906 12.523 1.00 81.75 97 ASN A N 1
ATOM 747 C CA . ASN A 1 97 ? -16.362 4.129 12.314 1.00 81.75 97 ASN A CA 1
ATOM 748 C C . ASN A 1 97 ? -16.799 5.301 13.216 1.00 81.75 97 ASN A C 1
ATOM 750 O O . ASN A 1 97 ? -15.965 6.159 13.523 1.00 81.75 97 ASN A O 1
ATOM 754 N N . GLU A 1 98 ? -18.062 5.344 13.654 1.00 83.81 98 GLU A N 1
ATOM 755 C CA . GLU A 1 98 ? -18.562 6.394 14.549 1.00 83.81 98 GLU A CA 1
ATOM 756 C C . GLU A 1 98 ? -17.953 6.252 15.944 1.00 83.81 98 GLU A C 1
ATOM 758 O O . GLU A 1 98 ? -17.492 7.239 16.521 1.00 83.81 98 GLU A O 1
ATOM 763 N N . ALA A 1 99 ? -17.820 5.013 16.431 1.00 84.25 99 ALA A N 1
ATOM 764 C CA . ALA A 1 99 ? -17.151 4.712 17.696 1.00 84.25 99 ALA A CA 1
ATOM 765 C C . ALA A 1 99 ? -15.667 5.134 17.714 1.00 84.25 99 ALA A C 1
ATOM 767 O O . ALA A 1 99 ? -15.082 5.283 18.784 1.00 84.25 99 ALA A O 1
ATOM 768 N N . TRP A 1 100 ? -15.057 5.345 16.543 1.00 85.06 100 TRP A N 1
ATOM 769 C CA . TRP A 1 100 ? -13.660 5.755 16.378 1.00 85.06 100 TRP A CA 1
ATOM 770 C C . TRP A 1 100 ? -13.490 7.231 15.973 1.00 85.06 100 TRP A C 1
ATOM 772 O O . TRP A 1 100 ? -12.398 7.624 15.553 1.00 85.06 100 TRP A O 1
ATOM 782 N N . GLU A 1 101 ? -14.542 8.055 16.075 1.00 86.50 101 GLU A N 1
ATOM 783 C CA . GLU A 1 101 ? -14.529 9.490 15.725 1.00 86.50 101 GLU A CA 1
ATOM 784 C C . GLU A 1 101 ? -14.028 9.765 14.290 1.00 86.50 101 GLU A C 1
ATOM 786 O O . GLU A 1 101 ? -13.374 10.773 14.018 1.00 86.50 101 GLU A O 1
ATOM 791 N N . GLY A 1 102 ? -14.250 8.832 13.356 1.00 79.62 102 GLY A N 1
ATOM 792 C CA . GLY A 1 102 ? -13.769 8.945 11.973 1.00 79.62 102 GLY A CA 1
ATOM 793 C C . GLY A 1 102 ? -12.247 8.829 11.790 1.00 79.62 102 GLY A C 1
ATOM 794 O O . GLY A 1 102 ? -11.755 8.939 10.663 1.00 79.62 102 GLY A O 1
ATOM 795 N N . LYS A 1 103 ? -11.479 8.558 12.856 1.00 80.50 103 LYS A N 1
ATOM 796 C CA . LYS A 1 103 ? -10.011 8.429 12.797 1.00 80.50 103 LYS A CA 1
ATOM 797 C C . LYS A 1 103 ? -9.569 7.228 11.958 1.00 80.50 103 LYS A C 1
ATOM 799 O O . LYS A 1 103 ? -8.522 7.284 11.318 1.00 80.50 103 LYS A O 1
ATOM 804 N N . LEU A 1 104 ? -10.378 6.168 11.896 1.00 84.19 104 LEU A N 1
ATOM 805 C CA . LEU A 1 104 ? -10.045 4.938 11.171 1.00 84.19 104 LEU A CA 1
ATOM 806 C C . LEU A 1 104 ? -9.901 5.150 9.653 1.00 84.19 104 LEU A C 1
ATOM 808 O O . LEU A 1 104 ? -8.981 4.607 9.037 1.00 84.19 104 LEU A O 1
ATOM 812 N N . SER A 1 105 ? -10.762 5.975 9.052 1.00 84.56 105 SER A N 1
ATOM 813 C CA . SER A 1 105 ? -10.828 6.158 7.594 1.00 84.56 105 SER A CA 1
ATOM 814 C C . SER A 1 105 ? -9.588 6.825 7.000 1.00 84.56 105 SER A C 1
ATOM 816 O O . SER A 1 105 ? -9.202 6.508 5.872 1.00 84.56 105 SER A O 1
ATOM 818 N N . PHE A 1 106 ? -8.932 7.713 7.751 1.00 87.50 106 PHE A N 1
ATOM 819 C CA . PHE A 1 106 ? -7.751 8.455 7.289 1.00 87.50 106 PHE A CA 1
ATOM 820 C C . PHE A 1 106 ? -6.451 8.051 7.984 1.00 87.50 106 PHE A C 1
ATOM 822 O O . PHE A 1 106 ? -5.380 8.539 7.607 1.00 87.50 106 PHE A O 1
ATOM 829 N N . GLN A 1 107 ? -6.506 7.121 8.942 1.00 90.94 107 GLN A N 1
ATOM 830 C CA . GLN A 1 107 ? -5.314 6.627 9.617 1.00 90.94 107 GLN A CA 1
ATOM 831 C C . GLN A 1 107 ? -4.312 6.065 8.600 1.00 90.94 107 GLN A C 1
ATOM 833 O O . GLN A 1 107 ? -4.613 5.164 7.810 1.00 90.94 107 GLN A O 1
ATOM 838 N N . GLY A 1 108 ? -3.104 6.634 8.610 1.00 90.56 108 GLY A N 1
ATOM 839 C CA . GLY A 1 108 ? -2.016 6.224 7.727 1.00 90.56 108 GLY A CA 1
ATOM 840 C C . GLY A 1 108 ? -2.197 6.568 6.253 1.00 90.56 108 GLY A C 1
ATOM 841 O O . GLY A 1 108 ? -1.382 6.117 5.452 1.00 90.56 108 GLY A O 1
ATOM 842 N N . PHE A 1 109 ? -3.211 7.355 5.874 1.00 93.38 109 PHE A N 1
ATOM 843 C CA . PHE A 1 109 ? -3.479 7.663 4.469 1.00 93.38 109 PHE A CA 1
ATOM 844 C C . PHE A 1 109 ? -2.287 8.342 3.787 1.00 93.38 109 PHE A C 1
ATOM 846 O O . PHE A 1 109 ? -1.743 7.777 2.842 1.00 93.38 109 PHE A O 1
ATOM 853 N N . MET A 1 110 ? -1.817 9.487 4.297 1.00 95.31 110 MET A N 1
ATOM 854 C CA . MET A 1 110 ? -0.697 10.202 3.666 1.00 95.31 110 MET A CA 1
ATOM 855 C C . MET A 1 110 ? 0.615 9.408 3.618 1.00 95.31 110 MET A C 1
ATOM 857 O O . MET A 1 110 ? 1.199 9.326 2.536 1.00 95.31 110 MET A O 1
ATOM 861 N N . PRO A 1 111 ? 1.062 8.758 4.710 1.00 96.38 111 PRO A N 1
ATOM 862 C CA . PRO A 1 111 ? 2.219 7.865 4.653 1.00 96.38 111 PRO A CA 1
ATOM 863 C C . PRO A 1 111 ? 2.072 6.762 3.596 1.00 96.38 111 PRO A C 1
ATOM 865 O O . PRO A 1 111 ? 3.015 6.466 2.867 1.00 96.38 111 PRO A O 1
ATOM 868 N N . SER A 1 112 ? 0.869 6.202 3.446 1.00 95.94 112 SER A N 1
ATOM 869 C CA . SER A 1 112 ? 0.599 5.151 2.461 1.00 95.94 112 SER A CA 1
ATOM 870 C C . SER A 1 112 ? 0.574 5.663 1.025 1.00 95.94 112 SER A C 1
ATOM 872 O O . SER A 1 112 ? 0.966 4.930 0.120 1.00 95.94 112 SER A O 1
ATOM 874 N N . VAL A 1 113 ? 0.146 6.905 0.788 1.00 96.19 113 VAL A N 1
ATOM 875 C CA . VAL A 1 113 ? 0.273 7.548 -0.529 1.00 96.19 113 VAL A CA 1
ATOM 876 C C . VAL A 1 113 ? 1.747 7.760 -0.869 1.00 96.19 113 VAL A C 1
ATOM 878 O O . VAL A 1 113 ? 2.166 7.433 -1.977 1.00 96.19 113 VAL A O 1
ATOM 881 N N . GLY A 1 114 ? 2.549 8.231 0.091 1.00 97.06 114 GLY A N 1
ATOM 882 C CA . GLY A 1 114 ? 3.999 8.351 -0.073 1.00 97.06 114 GLY A CA 1
ATOM 883 C C . GLY A 1 114 ? 4.651 7.013 -0.428 1.00 97.06 114 GLY A C 1
ATOM 884 O O . GLY A 1 114 ? 5.402 6.935 -1.396 1.00 97.06 114 GLY A O 1
ATOM 885 N N . MET A 1 115 ? 4.293 5.946 0.292 1.00 97.75 115 MET A N 1
ATOM 886 C CA . MET A 1 115 ? 4.797 4.596 0.028 1.00 97.75 115 MET A CA 1
ATOM 887 C C . MET A 1 115 ? 4.376 4.064 -1.349 1.00 97.75 115 MET A C 1
ATOM 889 O O . MET A 1 115 ? 5.187 3.463 -2.051 1.00 97.75 115 MET A O 1
ATOM 893 N N . LEU A 1 116 ? 3.129 4.318 -1.761 1.00 97.44 116 LEU A N 1
ATOM 894 C CA . LEU A 1 116 ? 2.633 3.951 -3.087 1.00 97.44 116 LEU A CA 1
ATOM 895 C C . LEU A 1 116 ? 3.454 4.620 -4.189 1.00 97.44 116 LEU A C 1
ATOM 897 O O . LEU A 1 116 ? 3.899 3.942 -5.110 1.00 97.44 116 LEU A O 1
ATOM 901 N N . VAL A 1 117 ? 3.673 5.935 -4.088 1.00 96.38 117 VAL A N 1
ATOM 902 C CA . VAL A 1 117 ? 4.452 6.689 -5.079 1.00 96.38 117 VAL A CA 1
ATOM 903 C C . VAL A 1 117 ? 5.904 6.223 -5.089 1.00 96.38 117 VAL A C 1
ATOM 905 O O . VAL A 1 117 ? 6.457 6.014 -6.164 1.00 96.38 117 VAL A O 1
ATOM 908 N N . LEU A 1 118 ? 6.504 6.007 -3.916 1.00 97.00 118 LEU A N 1
ATOM 909 C CA . LEU A 1 118 ? 7.878 5.524 -3.793 1.00 97.00 118 LEU A CA 1
ATOM 910 C C . LEU A 1 118 ? 8.063 4.176 -4.497 1.00 97.00 118 LEU A C 1
ATOM 912 O O . LEU A 1 118 ? 8.934 4.048 -5.353 1.00 97.00 118 LEU A O 1
ATOM 916 N N . MET A 1 119 ? 7.221 3.190 -4.179 1.00 97.31 119 MET A N 1
ATOM 917 C CA . MET A 1 119 ? 7.304 1.851 -4.767 1.00 97.31 119 MET A CA 1
ATOM 918 C C . MET A 1 119 ? 6.973 1.857 -6.259 1.00 97.31 119 MET A C 1
ATOM 920 O O . MET A 1 119 ? 7.632 1.174 -7.040 1.00 97.31 119 MET A O 1
ATOM 924 N N . TRP A 1 120 ? 6.001 2.672 -6.673 1.00 95.81 120 TRP A N 1
ATOM 925 C CA . TRP A 1 120 ? 5.660 2.850 -8.081 1.00 95.81 120 TRP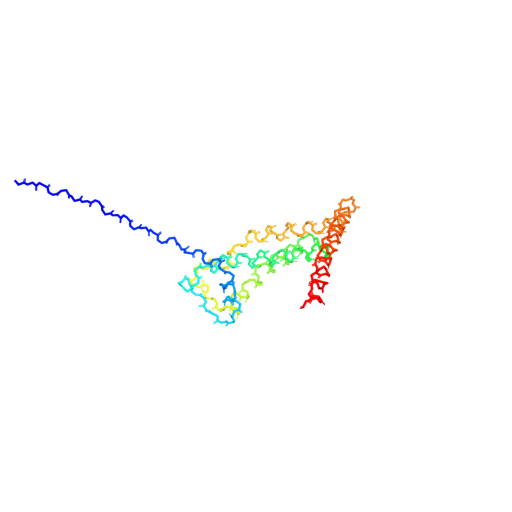 A CA 1
ATOM 926 C C . TRP A 1 120 ? 6.829 3.414 -8.884 1.00 95.81 120 TRP A C 1
ATOM 928 O O . TRP A 1 120 ? 7.236 2.806 -9.873 1.00 95.81 120 TRP A O 1
ATOM 938 N N . VAL A 1 121 ? 7.406 4.533 -8.445 1.00 93.81 121 VAL A N 1
ATOM 939 C CA . VAL A 1 121 ? 8.550 5.160 -9.114 1.00 93.81 121 VAL A CA 1
ATOM 940 C C . VAL A 1 121 ? 9.758 4.229 -9.093 1.00 93.81 121 VAL A C 1
ATOM 942 O O . VAL A 1 121 ? 10.436 4.100 -10.110 1.00 93.81 121 VAL A O 1
ATOM 945 N N . TRP A 1 122 ? 10.021 3.550 -7.976 1.00 94.12 122 TRP A N 1
ATOM 946 C CA . TRP A 1 122 ? 11.158 2.644 -7.863 1.00 94.12 122 TRP A CA 1
ATOM 947 C C . TRP A 1 122 ? 11.066 1.487 -8.863 1.00 94.12 122 TRP A C 1
ATOM 949 O O . TRP A 1 122 ? 11.968 1.320 -9.682 1.00 94.12 122 TRP A O 1
ATOM 959 N N . VAL A 1 123 ? 9.951 0.751 -8.882 1.00 93.44 123 VAL A N 1
ATOM 960 C CA . VAL A 1 123 ? 9.766 -0.380 -9.807 1.00 93.44 123 VAL A CA 1
ATOM 961 C C . VAL A 1 123 ? 9.681 0.080 -11.261 1.00 93.44 123 VAL A C 1
ATOM 963 O O . VAL A 1 123 ? 10.218 -0.587 -12.147 1.00 93.44 123 VAL A O 1
ATOM 966 N N . PHE A 1 124 ? 9.063 1.236 -11.520 1.00 90.88 124 PHE A N 1
ATOM 967 C CA . PHE A 1 124 ? 9.039 1.820 -12.858 1.00 90.88 124 PHE A CA 1
ATOM 968 C C . PHE A 1 124 ? 10.460 2.075 -13.373 1.00 90.88 124 PHE A C 1
ATOM 970 O O . PHE A 1 124 ? 10.788 1.662 -14.482 1.00 90.88 124 PHE A O 1
ATOM 977 N N . ASN A 1 125 ? 11.322 2.695 -12.560 1.00 89.31 125 ASN A N 1
ATOM 978 C CA . ASN A 1 125 ? 12.712 2.952 -12.937 1.00 89.31 125 ASN A CA 1
ATOM 979 C C . ASN A 1 125 ? 13.518 1.661 -13.105 1.00 89.31 125 ASN A C 1
ATOM 981 O O . ASN A 1 125 ? 14.286 1.565 -14.055 1.00 89.31 125 ASN A O 1
ATOM 985 N N . LEU A 1 126 ? 13.313 0.657 -12.246 1.00 87.12 126 LEU A N 1
ATOM 986 C CA . LEU A 1 126 ? 13.985 -0.640 -12.377 1.00 87.12 126 LEU A CA 1
ATOM 987 C C . LEU A 1 126 ? 13.680 -1.322 -13.716 1.00 87.12 126 LEU A C 1
ATOM 989 O O . LEU A 1 126 ? 14.571 -1.887 -14.341 1.00 87.12 126 LEU A O 1
ATOM 993 N N . ARG A 1 127 ? 12.424 -1.271 -14.169 1.00 83.81 127 ARG A N 1
ATOM 994 C CA . ARG A 1 127 ? 11.994 -1.994 -15.374 1.00 83.81 127 ARG A CA 1
ATOM 995 C C . ARG A 1 127 ? 12.120 -1.187 -16.664 1.00 83.81 127 ARG A C 1
ATOM 997 O O . ARG A 1 127 ? 12.418 -1.764 -17.705 1.00 83.81 127 ARG A O 1
ATOM 1004 N N . TRP A 1 128 ? 11.851 0.114 -16.608 1.00 81.75 128 TRP A N 1
ATOM 1005 C CA . TRP A 1 128 ? 11.718 0.978 -17.787 1.00 81.75 128 TRP A CA 1
ATOM 1006 C C . TRP A 1 128 ? 12.813 2.054 -17.880 1.00 81.75 128 TRP A C 1
ATOM 1008 O O . TRP A 1 128 ? 12.931 2.711 -18.913 1.00 81.75 128 TRP A O 1
ATOM 1018 N N . GLY A 1 129 ? 13.628 2.240 -16.834 1.00 71.50 129 GLY A N 1
ATOM 1019 C CA . GLY A 1 129 ? 14.769 3.157 -16.821 1.00 71.50 129 GLY A CA 1
ATOM 1020 C C . GLY A 1 129 ? 15.964 2.558 -17.562 1.00 71.50 129 GLY A C 1
ATOM 1021 O O . GLY A 1 129 ? 16.785 1.864 -16.966 1.00 71.50 129 GLY A O 1
ATOM 1022 N N . GLY A 1 130 ? 16.034 2.826 -18.867 1.00 59.22 130 GLY A N 1
ATOM 1023 C CA . GLY A 1 130 ? 16.865 2.130 -19.859 1.00 59.22 130 GLY A CA 1
ATOM 1024 C C . GLY A 1 130 ? 18.389 2.095 -19.681 1.00 59.22 130 GLY A C 1
ATOM 1025 O O . GLY A 1 130 ? 19.026 1.418 -20.477 1.00 59.22 130 GLY A O 1
ATOM 1026 N N . GLU A 1 131 ? 18.988 2.749 -18.679 1.00 55.59 131 GLU A N 1
ATOM 1027 C CA . GLU A 1 131 ? 20.456 2.720 -18.484 1.00 55.59 131 GLU A CA 1
ATOM 1028 C C . GLU A 1 131 ? 20.918 2.403 -17.048 1.00 55.59 131 GLU A C 1
ATOM 1030 O O . GLU A 1 131 ? 22.052 1.979 -16.874 1.00 55.59 131 GLU A O 1
ATOM 1035 N N . GLY A 1 132 ? 20.061 2.524 -16.022 1.00 53.56 132 GLY A N 1
ATOM 1036 C CA . GLY A 1 132 ? 20.425 2.239 -14.617 1.00 53.56 132 GLY A CA 1
ATOM 1037 C C . GLY A 1 132 ? 19.503 1.256 -13.885 1.00 53.56 132 GLY A C 1
ATOM 1038 O O . GLY A 1 132 ? 19.853 0.746 -12.825 1.00 53.56 132 GLY A O 1
ATOM 1039 N N . GLY A 1 133 ? 18.319 0.961 -14.436 1.00 54.03 133 GLY A N 1
ATOM 1040 C CA . GLY A 1 133 ? 17.367 0.026 -13.828 1.00 54.03 133 GLY A CA 1
ATOM 1041 C C . GLY A 1 133 ? 17.737 -1.439 -14.052 1.00 54.03 133 GLY A C 1
ATOM 1042 O O . GLY A 1 133 ? 17.627 -2.249 -13.133 1.00 54.03 133 GLY A O 1
ATOM 1043 N N . GLY A 1 134 ? 18.241 -1.761 -15.248 1.00 57.72 134 GLY A N 1
ATOM 1044 C CA . GLY A 1 134 ? 18.657 -3.118 -15.611 1.00 57.72 134 GLY A CA 1
ATOM 1045 C C . GLY A 1 134 ? 19.786 -3.651 -14.729 1.00 57.72 134 GLY A C 1
ATOM 1046 O O . GLY A 1 134 ? 19.716 -4.788 -14.284 1.00 57.72 134 GLY A O 1
ATOM 1047 N N . GLU A 1 135 ? 20.770 -2.815 -14.399 1.00 63.81 135 GLU A N 1
ATOM 1048 C CA . GLU A 1 135 ? 21.926 -3.206 -13.582 1.00 63.81 135 GLU A CA 1
ATOM 1049 C C . GLU A 1 135 ? 21.524 -3.552 -12.136 1.00 63.81 135 GLU A C 1
ATOM 1051 O O . GLU A 1 135 ? 21.972 -4.552 -11.579 1.00 63.81 135 GLU A O 1
ATOM 1056 N N . ILE A 1 136 ? 20.590 -2.791 -11.549 1.00 66.38 136 ILE A N 1
ATOM 1057 C CA . ILE A 1 136 ? 20.037 -3.096 -10.219 1.00 66.38 136 ILE A CA 1
ATOM 1058 C C . ILE A 1 136 ? 19.172 -4.362 -10.266 1.00 66.38 136 ILE A C 1
ATOM 1060 O O . ILE A 1 136 ? 19.206 -5.163 -9.335 1.00 66.38 136 ILE A O 1
ATOM 1064 N N . VAL A 1 137 ? 18.394 -4.564 -11.335 1.00 66.88 137 VAL A N 1
ATOM 1065 C CA . VAL A 1 137 ? 17.576 -5.775 -11.500 1.00 66.88 137 VAL A CA 1
ATOM 1066 C C . VAL A 1 137 ? 18.450 -7.023 -11.601 1.00 66.88 137 VAL A C 1
ATOM 1068 O O . VAL A 1 137 ? 18.127 -8.025 -10.966 1.00 66.88 137 VAL A O 1
ATOM 1071 N N . GLU A 1 138 ? 19.549 -6.970 -12.350 1.00 74.69 138 GLU A N 1
ATOM 1072 C CA . GLU A 1 138 ? 20.491 -8.089 -12.449 1.00 74.69 138 GLU A CA 1
ATOM 1073 C C . GLU A 1 138 ? 21.204 -8.340 -11.111 1.00 74.69 138 GLU A C 1
ATOM 1075 O O . GLU A 1 138 ? 21.208 -9.475 -10.645 1.00 74.69 138 GLU A O 1
ATOM 1080 N N . MET A 1 139 ? 21.649 -7.292 -10.409 1.00 76.19 139 MET A N 1
ATOM 1081 C CA . MET A 1 139 ? 22.246 -7.423 -9.070 1.00 76.19 139 MET A CA 1
ATOM 1082 C C . MET A 1 139 ? 21.281 -8.038 -8.039 1.00 76.19 139 MET A C 1
ATOM 1084 O O . MET A 1 139 ? 21.686 -8.822 -7.181 1.00 76.19 139 MET A O 1
ATOM 1088 N N . VAL A 1 140 ? 19.992 -7.682 -8.084 1.00 79.81 140 VAL A N 1
ATOM 1089 C CA . VAL A 1 140 ? 18.980 -8.259 -7.183 1.00 79.81 140 VAL A CA 1
ATOM 1090 C C . VAL A 1 140 ? 18.693 -9.714 -7.541 1.00 79.81 140 VAL A C 1
ATOM 1092 O O . VAL A 1 140 ? 18.569 -10.532 -6.636 1.00 79.81 140 VAL A O 1
ATOM 1095 N N . LYS A 1 141 ? 18.593 -10.058 -8.830 1.00 77.38 141 LYS A N 1
ATOM 1096 C CA . LYS A 1 141 ? 18.413 -11.454 -9.256 1.00 77.38 141 LYS A CA 1
ATOM 1097 C C . LYS A 1 141 ? 19.583 -12.331 -8.824 1.00 77.38 141 LYS A C 1
ATOM 1099 O O . LYS A 1 141 ? 19.334 -13.426 -8.337 1.00 77.38 141 LYS A O 1
ATOM 1104 N N . GLU A 1 142 ? 20.810 -11.838 -8.978 1.00 86.00 142 GLU A N 1
ATOM 1105 C CA . GLU A 1 142 ? 22.032 -12.526 -8.557 1.00 86.00 142 GLU A CA 1
ATOM 1106 C C . GLU A 1 142 ? 21.993 -12.820 -7.054 1.00 86.00 142 GLU A C 1
ATOM 1108 O O . GLU A 1 142 ? 22.013 -13.980 -6.657 1.00 86.00 142 GLU A O 1
ATOM 1113 N N . LYS A 1 143 ? 21.765 -11.796 -6.220 1.00 84.81 143 LYS A N 1
ATOM 1114 C CA . LYS A 1 143 ? 21.673 -11.971 -4.759 1.00 84.81 143 LYS A CA 1
ATOM 1115 C C . LYS A 1 143 ? 20.518 -12.857 -4.310 1.00 84.81 143 LYS A C 1
ATOM 1117 O O . LYS A 1 143 ? 20.643 -13.582 -3.332 1.00 84.81 143 LYS A O 1
ATOM 1122 N N . VAL A 1 144 ? 19.362 -12.768 -4.968 1.00 86.25 144 VAL A N 1
ATOM 1123 C CA . VAL A 1 144 ? 18.229 -13.648 -4.651 1.00 86.25 144 VAL A CA 1
ATOM 1124 C C . VAL A 1 144 ? 18.565 -15.090 -5.024 1.00 86.25 144 VAL A C 1
ATOM 1126 O O . VAL A 1 144 ? 18.196 -15.986 -4.276 1.00 86.25 144 VAL A O 1
ATOM 1129 N N . GLY A 1 145 ? 19.282 -15.311 -6.129 1.00 85.06 145 GLY A N 1
ATOM 1130 C CA . GLY A 1 145 ? 19.816 -16.621 -6.497 1.00 85.06 145 GLY A CA 1
ATOM 1131 C C . GLY A 1 145 ? 20.740 -17.184 -5.421 1.00 85.06 145 GLY A C 1
ATOM 1132 O O . GLY A 1 145 ? 20.472 -18.270 -4.922 1.00 85.06 145 GLY A O 1
ATOM 1133 N N . GLU A 1 146 ? 21.739 -16.408 -4.991 1.00 86.19 146 GLU A N 1
ATOM 1134 C CA . GLU A 1 146 ? 22.681 -16.804 -3.929 1.00 86.19 146 GLU A CA 1
ATOM 1135 C C . GLU A 1 146 ? 21.964 -17.180 -2.627 1.00 86.19 146 GLU A C 1
ATOM 1137 O O . GLU A 1 146 ? 22.228 -18.225 -2.041 1.00 86.19 146 GLU A O 1
ATOM 1142 N N . VAL A 1 147 ? 21.007 -16.356 -2.189 1.00 87.06 147 VAL A N 1
ATOM 1143 C CA . VAL A 1 147 ? 20.237 -16.615 -0.963 1.00 87.06 147 VAL A CA 1
ATOM 1144 C C . VAL A 1 147 ? 19.370 -17.866 -1.108 1.00 87.06 147 VAL A C 1
ATOM 1146 O O . VAL A 1 147 ? 19.206 -18.616 -0.151 1.00 87.06 147 VAL A O 1
ATOM 1149 N N . VAL A 1 148 ? 18.783 -18.101 -2.285 1.00 85.56 148 VAL A N 1
ATOM 1150 C CA . VAL A 1 148 ? 17.986 -19.309 -2.536 1.00 85.56 148 VAL A CA 1
ATOM 1151 C C . VAL A 1 148 ? 18.873 -20.550 -2.527 1.00 85.56 148 VAL A C 1
ATOM 1153 O O . VAL A 1 148 ? 18.463 -21.549 -1.949 1.00 85.56 148 VAL A O 1
ATOM 1156 N N . GLU A 1 149 ? 20.072 -20.490 -3.105 1.00 83.94 149 GLU A N 1
ATOM 1157 C CA . GLU A 1 149 ? 21.036 -21.594 -3.062 1.00 83.94 149 GLU A CA 1
ATOM 1158 C C . GLU A 1 149 ? 21.512 -21.873 -1.631 1.00 83.94 149 GLU A C 1
ATOM 1160 O O . GLU A 1 149 ? 21.423 -23.014 -1.190 1.00 83.94 149 GLU A O 1
ATOM 1165 N N . GLU A 1 150 ? 21.884 -20.845 -0.860 1.00 83.12 150 GLU A N 1
ATOM 1166 C CA . GLU A 1 150 ? 22.267 -20.993 0.555 1.00 83.12 150 GLU A CA 1
ATOM 1167 C C . GLU A 1 150 ? 21.136 -21.623 1.384 1.00 83.12 150 GLU A C 1
ATOM 1169 O O . GLU A 1 150 ? 21.359 -22.515 2.207 1.00 83.12 150 GLU A O 1
ATOM 1174 N N . VAL A 1 151 ? 19.892 -21.195 1.145 1.00 76.38 151 VAL A N 1
ATOM 1175 C CA . VAL A 1 151 ? 18.724 -21.779 1.805 1.00 76.38 151 VAL A CA 1
ATOM 1176 C C . VAL A 1 151 ? 18.543 -23.236 1.377 1.00 76.38 151 VAL A C 1
ATOM 1178 O O . VAL A 1 151 ? 18.409 -24.086 2.249 1.00 76.38 151 VAL A O 1
ATOM 1181 N N . VAL A 1 152 ? 18.576 -23.562 0.083 1.00 80.56 152 VAL A N 1
ATOM 1182 C CA . VAL A 1 152 ? 18.424 -24.947 -0.401 1.00 80.56 152 VAL A CA 1
ATOM 1183 C C . VAL A 1 152 ? 19.511 -25.865 0.171 1.00 80.56 152 VAL A C 1
ATOM 1185 O O . VAL A 1 152 ? 19.179 -26.927 0.693 1.00 80.56 152 VAL A O 1
ATOM 1188 N N . GLU A 1 153 ? 20.774 -25.435 0.186 1.00 78.81 153 GLU A N 1
ATOM 1189 C CA . GLU A 1 153 ? 21.875 -26.196 0.792 1.00 78.81 153 GLU A CA 1
ATOM 1190 C C . GLU A 1 153 ? 21.685 -26.394 2.303 1.00 78.81 153 GLU A C 1
ATOM 1192 O O . GLU A 1 153 ? 21.972 -27.470 2.829 1.00 78.81 153 GLU A O 1
ATOM 1197 N N . SER A 1 154 ? 21.146 -25.397 3.015 1.00 75.00 154 SER A N 1
ATOM 1198 C CA . SER A 1 154 ? 20.832 -25.530 4.444 1.00 75.00 154 SER A CA 1
ATOM 1199 C C . SER A 1 154 ? 19.711 -26.539 4.732 1.00 75.00 154 SER A C 1
ATOM 1201 O O . SER A 1 154 ? 19.706 -27.151 5.803 1.00 75.00 154 SER A O 1
ATOM 1203 N N . PHE A 1 155 ? 18.788 -26.744 3.784 1.00 64.69 155 PHE A N 1
ATOM 1204 C CA . PHE A 1 155 ? 17.734 -27.755 3.884 1.00 64.69 155 PHE A CA 1
ATOM 1205 C C . PHE A 1 155 ? 18.276 -29.154 3.551 1.00 64.69 155 PHE A C 1
ATOM 1207 O O . PHE A 1 155 ? 18.081 -30.067 4.353 1.00 64.69 155 PHE A O 1
ATOM 1214 N N . ASP A 1 156 ? 19.045 -29.316 2.469 1.00 68.06 156 ASP A N 1
ATOM 1215 C CA . ASP A 1 156 ? 19.642 -30.613 2.100 1.00 68.06 156 ASP A CA 1
ATOM 1216 C C . ASP A 1 156 ? 20.674 -31.105 3.135 1.00 68.06 156 ASP A C 1
ATOM 1218 O O . ASP A 1 156 ? 20.751 -32.298 3.433 1.00 68.06 156 ASP A O 1
ATOM 1222 N N . ALA A 1 157 ? 21.431 -30.201 3.768 1.00 59.09 157 ALA A N 1
ATOM 1223 C CA . ALA A 1 157 ? 22.359 -30.561 4.844 1.00 59.09 157 ALA A CA 1
ATOM 1224 C C . ALA A 1 157 ? 21.648 -31.051 6.122 1.00 59.09 157 ALA A C 1
ATOM 1226 O O . ALA A 1 157 ? 22.253 -31.762 6.927 1.00 59.09 157 ALA A O 1
ATOM 1227 N N . SER A 1 158 ? 20.375 -30.687 6.320 1.00 58.09 158 SER A N 1
ATOM 1228 C CA . SER A 1 158 ? 19.584 -31.096 7.488 1.00 58.09 158 SER A CA 1
ATOM 1229 C C . SER A 1 158 ? 18.925 -32.473 7.333 1.00 58.09 158 SER A C 1
ATOM 1231 O O . SER A 1 158 ? 18.692 -33.145 8.341 1.00 58.09 158 SER A O 1
ATOM 1233 N N . ASP A 1 159 ? 18.720 -32.931 6.094 1.00 56.16 159 ASP A N 1
ATOM 1234 C CA . ASP A 1 159 ? 18.130 -34.241 5.790 1.00 56.16 159 ASP A CA 1
ATOM 1235 C C . ASP A 1 159 ? 19.173 -35.376 5.718 1.00 56.16 159 ASP A C 1
ATOM 1237 O O . ASP A 1 159 ? 18.820 -36.543 5.861 1.00 56.16 159 ASP A O 1
ATOM 1241 N N . VAL A 1 160 ? 20.473 -35.068 5.602 1.00 53.97 160 VAL A N 1
ATOM 1242 C CA . VAL A 1 160 ? 21.549 -36.087 5.605 1.00 53.97 160 VAL A CA 1
ATOM 1243 C C . VAL A 1 160 ? 22.005 -36.479 7.023 1.00 53.97 160 VAL A C 1
ATOM 1245 O O . VAL A 1 160 ? 22.617 -37.527 7.208 1.00 53.97 160 VAL A O 1
ATOM 1248 N N . VAL A 1 161 ? 21.689 -35.689 8.057 1.00 54.22 161 VAL A N 1
ATOM 1249 C CA . VAL A 1 161 ? 22.165 -35.939 9.439 1.00 54.22 161 VAL A CA 1
ATOM 1250 C C . VAL A 1 161 ? 21.183 -36.772 10.286 1.00 54.22 161 VAL A C 1
ATOM 1252 O O . VAL A 1 161 ? 21.525 -37.165 11.396 1.00 54.22 161 VAL A O 1
ATOM 1255 N N . ASN A 1 162 ? 19.992 -37.112 9.775 1.00 53.97 162 ASN A N 1
ATOM 1256 C CA . ASN A 1 162 ? 18.984 -37.881 10.529 1.00 53.97 162 ASN A CA 1
ATOM 1257 C C . ASN A 1 162 ? 18.806 -39.352 10.099 1.00 53.97 162 ASN A C 1
ATOM 1259 O O . ASN A 1 162 ? 17.924 -40.011 10.644 1.00 53.97 162 ASN A O 1
ATOM 1263 N N . ASP A 1 163 ? 19.635 -39.885 9.193 1.00 52.00 163 ASP A N 1
ATOM 1264 C CA . ASP A 1 163 ? 19.541 -41.291 8.740 1.00 52.00 163 ASP A CA 1
ATOM 1265 C C . ASP A 1 163 ? 20.667 -42.215 9.253 1.00 52.00 163 ASP A C 1
ATOM 1267 O O . ASP A 1 163 ? 20.733 -43.390 8.893 1.00 52.00 163 ASP A O 1
ATOM 1271 N N . GLU A 1 164 ? 21.513 -41.740 10.170 1.00 50.75 164 GLU A N 1
ATOM 1272 C CA . GLU A 1 164 ? 22.393 -42.604 10.966 1.00 50.75 164 GLU A CA 1
ATOM 1273 C C . GLU A 1 164 ? 22.221 -42.285 12.455 1.00 50.75 164 GLU A C 1
ATOM 1275 O O . GLU A 1 164 ? 22.939 -41.437 12.968 1.00 50.75 164 GLU A O 1
ATOM 1280 N N . PHE A 1 165 ? 21.241 -42.912 13.123 1.00 46.84 165 PHE A N 1
ATOM 1281 C CA . PHE A 1 165 ? 21.344 -43.541 14.459 1.00 46.84 165 PHE A CA 1
ATOM 1282 C C . PHE A 1 165 ? 20.013 -44.169 14.902 1.00 46.84 165 PHE A C 1
ATOM 1284 O O . PHE A 1 165 ? 19.000 -43.444 15.012 1.00 46.84 165 PHE A O 1
#

Organism: NCBI:txid1606542

Foldseek 3Di:
DDDDDDDDDDDDPPPDPPPCVDPVLVVCLQAFAQQDACVRRVCLLVVLLVVLLVQLLVLLLVLLQVLPDDPVSLVVSLCRSQPVSVCCCCGGHVYDCVSVVVCNRCRNSVVSSVSNPVNNVLSNCLPPVPPPNVVVVVVVVVVVVVVVVVVVVVVVVVVVVPPDD

Radius of gyration: 24.88 Å; chains: 1; bounding box: 41×61×91 Å

InterPro domains:
  IPR029008 ER membrane protein complex subunit 6-like [PF07019] (48-124)

pLDDT: mean 78.44, std 16.78, range [40.94, 97.75]